Protein AF-A0A382IMG4-F1 (afdb_monomer_lite)

Sequence (90 aa):
MKIIKMKHFLILLTIICNIGLAQIEQPYPPLNLVTIPTAGTLPRGSFTLETLLINNGGVVPRLSVGFTDNFSFGVSFGVQNLIGGNKPSI

pLDDT: mean 85.19, std 7.37, range [59.22, 93.19]

Organism: NCBI:txid408172

Foldseek 3Di:
DVVVVVVVVVVVVVVVVCVVVPDDDDPWPDQDDVNHGDQAADAAPDKDWDWDADPQRKIKIKIKHGNHRNDIDIDIDIWHNPPDDDDIDD

Radius of gyration: 18.66 Å; chains: 1; bounding box: 38×50×39 Å

Secondary structure (DSSP, 8-state):
-HHHHHHHHHHHHHHHHHHHHT-----S--SEETTEE-S--PPTT-EEEEEEEETTTEEEEEEEEEEETTEEEEEE--BBS-SSSSPPB-

Structure (mmCIF, N/CA/C/O backbone):
data_AF-A0A382IMG4-F1
#
_entry.id   AF-A0A382IMG4-F1
#
loop_
_atom_site.group_PDB
_atom_site.id
_atom_site.type_symbol
_atom_site.label_atom_id
_atom_site.label_alt_id
_atom_site.label_comp_id
_atom_site.label_asym_id
_atom_site.label_entity_id
_atom_site.label_seq_id
_atom_site.pdbx_PDB_ins_code
_atom_site.Cartn_x
_atom_site.Cartn_y
_atom_site.Cartn_z
_atom_site.occupancy
_atom_site.B_iso_or_equiv
_atom_site.auth_seq_id
_atom_site.auth_comp_id
_atom_site.auth_asym_id
_atom_site.auth_atom_id
_atom_site.pdbx_PDB_model_num
ATOM 1 N N . MET A 1 1 ? 19.801 35.498 2.868 1.00 59.22 1 MET A N 1
ATOM 2 C CA . MET A 1 1 ? 19.436 34.264 2.124 1.00 59.22 1 MET A CA 1
ATOM 3 C C . MET A 1 1 ? 19.755 32.938 2.847 1.00 59.22 1 MET A C 1
ATOM 5 O O . MET A 1 1 ? 19.072 31.959 2.583 1.00 59.22 1 MET A O 1
ATOM 9 N N . LYS A 1 2 ? 20.740 32.854 3.761 1.00 65.00 2 LYS A N 1
ATOM 10 C CA . LYS A 1 2 ? 21.059 31.604 4.500 1.00 65.00 2 LYS A CA 1
ATOM 11 C C . LYS A 1 2 ? 19.982 31.180 5.518 1.00 65.00 2 LYS A C 1
ATOM 13 O O . LYS A 1 2 ? 19.613 30.015 5.563 1.00 65.00 2 LYS A O 1
ATOM 18 N N . ILE A 1 3 ? 19.425 32.135 6.268 1.00 66.12 3 ILE A N 1
ATOM 19 C CA . ILE A 1 3 ? 18.413 31.878 7.314 1.00 66.12 3 ILE A CA 1
ATOM 20 C C . ILE A 1 3 ? 17.106 31.319 6.727 1.00 66.12 3 ILE A C 1
ATOM 22 O O . ILE A 1 3 ? 16.504 30.419 7.303 1.00 66.12 3 ILE A O 1
ATOM 26 N N . ILE A 1 4 ? 16.691 31.799 5.549 1.00 70.69 4 ILE A N 1
ATOM 27 C CA . ILE A 1 4 ? 15.487 31.307 4.862 1.00 70.69 4 ILE A CA 1
ATOM 28 C C . ILE A 1 4 ? 15.687 29.852 4.419 1.00 70.69 4 ILE A C 1
ATOM 30 O O . ILE A 1 4 ? 14.830 29.022 4.702 1.00 70.69 4 ILE A O 1
ATOM 34 N N . LYS A 1 5 ? 16.838 29.506 3.822 1.00 77.06 5 LYS A N 1
ATOM 35 C CA . LYS A 1 5 ? 17.159 28.113 3.458 1.00 77.06 5 LYS A CA 1
ATOM 36 C C . LYS A 1 5 ? 17.198 27.179 4.679 1.00 77.06 5 LYS A C 1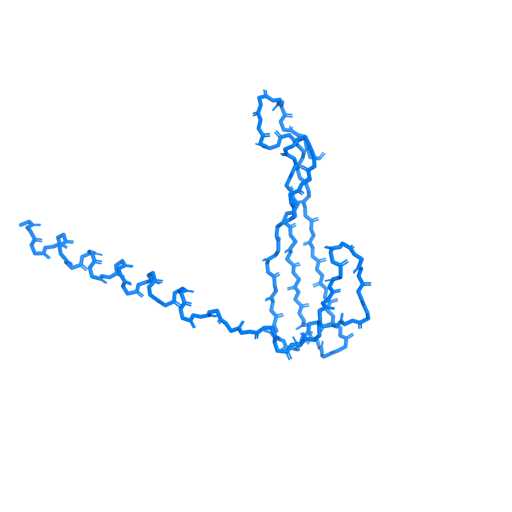
ATOM 38 O O . LYS A 1 5 ? 16.690 26.068 4.600 1.00 77.06 5 LYS A O 1
ATOM 43 N N . MET A 1 6 ? 17.718 27.646 5.817 1.00 83.69 6 MET A N 1
ATOM 44 C CA . MET A 1 6 ? 17.763 26.875 7.068 1.00 83.69 6 MET A CA 1
ATOM 45 C C . MET A 1 6 ? 16.365 26.594 7.647 1.00 83.69 6 MET A C 1
ATOM 47 O O . MET A 1 6 ? 16.113 25.486 8.109 1.00 83.69 6 MET A O 1
ATOM 51 N N . LYS A 1 7 ? 15.429 27.553 7.565 1.00 83.12 7 LYS A N 1
ATOM 52 C CA . LYS A 1 7 ? 14.029 27.336 7.975 1.00 83.12 7 LYS A CA 1
ATOM 53 C C . LYS A 1 7 ? 13.330 26.274 7.118 1.00 83.12 7 LYS A C 1
ATOM 55 O O . LYS A 1 7 ? 12.668 25.404 7.667 1.00 83.12 7 LYS A O 1
ATOM 60 N N . HIS A 1 8 ? 13.515 26.313 5.796 1.00 87.69 8 HIS A N 1
ATOM 61 C CA . HIS A 1 8 ? 12.941 25.308 4.889 1.00 87.69 8 HIS A CA 1
ATOM 62 C C . HIS A 1 8 ? 13.520 23.912 5.151 1.00 87.69 8 HIS A C 1
ATOM 64 O O . HIS A 1 8 ? 12.782 22.933 5.143 1.00 87.69 8 HIS A O 1
ATOM 70 N N . PHE A 1 9 ? 14.822 23.826 5.442 1.00 90.81 9 PHE A N 1
ATOM 71 C CA . PHE A 1 9 ? 15.468 22.572 5.829 1.00 90.81 9 PHE A CA 1
ATOM 72 C C . PHE A 1 9 ? 14.900 22.002 7.136 1.00 90.81 9 PHE A C 1
ATOM 74 O O . PHE A 1 9 ? 14.619 20.810 7.208 1.00 90.81 9 PHE A O 1
ATOM 81 N N . LEU A 1 10 ? 14.676 22.850 8.146 1.00 90.31 10 LEU A N 1
ATOM 82 C CA . LEU A 1 10 ? 14.097 22.417 9.418 1.00 90.31 10 LEU A CA 1
ATOM 83 C C . LEU A 1 10 ? 12.670 21.875 9.234 1.00 90.31 10 LEU A C 1
ATOM 85 O O . LEU A 1 10 ? 12.346 20.821 9.768 1.00 90.31 10 LEU A O 1
ATOM 89 N N . ILE A 1 11 ? 11.848 22.555 8.425 1.00 91.69 11 ILE A N 1
ATOM 90 C CA . ILE A 1 11 ? 10.484 22.111 8.092 1.00 91.69 11 ILE A CA 1
ATOM 91 C C . ILE A 1 11 ? 10.519 20.756 7.376 1.00 91.69 11 ILE A C 1
ATOM 93 O 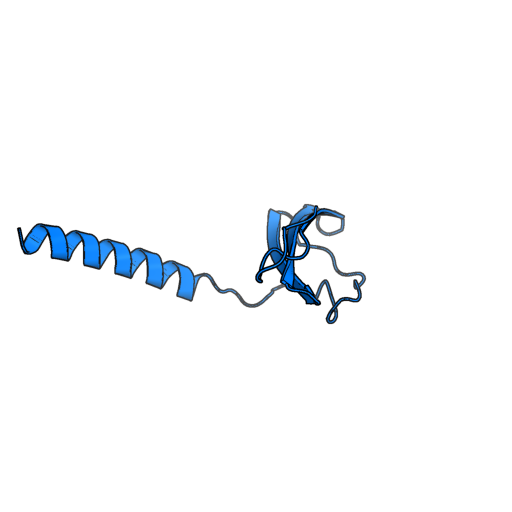O . ILE A 1 11 ? 9.777 19.846 7.741 1.00 91.69 11 ILE A O 1
ATOM 97 N N . LEU A 1 12 ? 11.406 20.603 6.390 1.00 91.50 12 LEU A N 1
ATOM 98 C CA . LEU A 1 12 ? 11.573 19.346 5.663 1.00 91.50 12 LEU A CA 1
ATOM 99 C C . LEU A 1 12 ? 11.973 18.200 6.605 1.00 91.50 12 LEU A C 1
ATOM 101 O O . LEU A 1 12 ? 11.410 17.111 6.520 1.00 91.50 12 LEU A O 1
ATOM 105 N N . LEU A 1 13 ? 12.896 18.457 7.535 1.00 91.31 13 LEU A N 1
ATOM 106 C CA . LEU A 1 13 ? 13.329 17.479 8.531 1.00 91.31 13 LEU A CA 1
ATOM 107 C C . LEU A 1 13 ? 12.173 17.048 9.445 1.00 91.31 13 LEU A C 1
ATOM 109 O O . LEU A 1 13 ? 12.020 15.858 9.718 1.00 91.31 13 LEU A O 1
ATOM 113 N N . THR A 1 14 ? 11.331 17.990 9.882 1.00 89.94 14 THR A N 1
ATOM 114 C CA . THR A 1 14 ? 10.142 17.679 10.686 1.00 89.94 14 THR A CA 1
ATOM 115 C C . THR A 1 14 ? 9.156 16.802 9.914 1.00 89.94 14 THR A C 1
ATOM 117 O O . THR A 1 14 ? 8.649 15.833 10.477 1.00 89.94 14 THR A O 1
ATOM 120 N N . ILE A 1 15 ? 8.915 17.086 8.630 1.00 89.88 15 ILE A N 1
ATOM 121 C CA . ILE A 1 15 ? 8.022 16.276 7.785 1.00 89.88 15 ILE A CA 1
ATOM 122 C C . ILE A 1 15 ? 8.553 14.841 7.659 1.00 89.88 15 ILE A C 1
ATOM 124 O O . ILE A 1 15 ? 7.810 13.892 7.897 1.00 89.88 15 ILE A O 1
ATOM 128 N N . ILE A 1 16 ? 9.845 14.672 7.361 1.00 90.25 16 ILE A N 1
ATOM 129 C CA . ILE A 1 16 ? 10.470 13.347 7.206 1.00 90.25 16 ILE A CA 1
ATOM 130 C C . ILE A 1 16 ? 10.421 12.548 8.518 1.00 90.25 16 ILE A C 1
ATOM 132 O O . ILE A 1 16 ? 10.105 11.359 8.505 1.00 90.25 16 ILE A O 1
ATOM 136 N N . CYS A 1 17 ? 10.680 13.196 9.656 1.00 87.88 17 CYS A N 1
ATOM 137 C CA . CYS A 1 17 ? 10.653 12.546 10.968 1.00 87.88 17 CYS A CA 1
ATOM 138 C C . CYS A 1 17 ? 9.255 12.000 11.323 1.00 87.88 17 CYS A C 1
ATOM 140 O O . CYS A 1 17 ? 9.135 10.875 11.804 1.00 87.88 17 CYS A O 1
ATOM 142 N N . ASN A 1 18 ? 8.188 12.750 11.012 1.00 85.94 18 ASN A N 1
ATOM 143 C CA . ASN A 1 18 ? 6.811 12.297 11.243 1.00 85.94 18 ASN A CA 1
ATOM 144 C C . ASN A 1 18 ? 6.447 11.066 10.398 1.00 85.94 18 ASN A C 1
ATOM 146 O O . ASN A 1 18 ? 5.747 10.186 10.887 1.00 85.94 18 ASN A O 1
ATOM 150 N N . ILE A 1 19 ? 6.951 10.964 9.163 1.00 84.12 19 ILE A N 1
ATOM 151 C CA . ILE A 1 19 ? 6.713 9.794 8.299 1.00 84.12 19 ILE A CA 1
ATOM 152 C C . ILE A 1 19 ? 7.387 8.539 8.876 1.00 84.12 19 ILE A C 1
ATOM 154 O O . ILE A 1 19 ? 6.818 7.452 8.817 1.00 84.12 19 ILE A O 1
ATOM 158 N N . GLY A 1 20 ? 8.584 8.680 9.456 1.00 80.31 20 GLY A N 1
ATOM 159 C CA . GLY A 1 20 ? 9.284 7.570 10.108 1.00 80.31 20 GLY A CA 1
ATOM 160 C C . GLY A 1 20 ? 8.575 7.072 11.370 1.00 80.31 20 GLY A C 1
ATOM 161 O O . GLY A 1 20 ? 8.451 5.868 11.566 1.00 80.31 20 GLY A O 1
ATOM 162 N N . LEU A 1 21 ? 8.074 7.991 12.201 1.00 78.56 21 LEU A N 1
ATOM 163 C CA . LEU A 1 21 ? 7.416 7.662 13.473 1.00 78.56 21 LEU A CA 1
ATOM 164 C C . LEU A 1 21 ? 5.956 7.204 13.319 1.00 78.56 21 LEU A C 1
ATOM 166 O O . LEU A 1 21 ? 5.419 6.585 14.231 1.00 78.56 21 LEU A O 1
ATOM 170 N N . ALA A 1 22 ? 5.308 7.482 12.184 1.00 71.44 22 ALA A N 1
ATOM 171 C CA . ALA A 1 22 ? 3.930 7.064 11.907 1.00 71.44 22 ALA A CA 1
ATOM 172 C C . ALA A 1 22 ? 3.789 5.575 11.523 1.00 71.44 22 ALA A C 1
ATOM 174 O O . ALA A 1 22 ? 2.674 5.106 11.292 1.00 71.44 22 ALA A O 1
ATOM 175 N N . GLN A 1 23 ? 4.894 4.826 11.443 1.00 68.25 23 GLN A N 1
ATOM 176 C CA . GLN A 1 23 ? 4.875 3.392 11.160 1.00 68.25 23 GLN A CA 1
ATOM 177 C C . GLN A 1 23 ? 4.439 2.621 12.413 1.00 68.25 23 GLN A C 1
ATOM 179 O O . GLN A 1 23 ? 5.262 2.223 13.233 1.00 68.25 23 GLN A O 1
ATOM 184 N N . ILE A 1 24 ? 3.131 2.441 12.581 1.00 67.00 24 ILE A N 1
ATOM 185 C CA . ILE A 1 24 ? 2.580 1.533 13.590 1.00 67.00 24 ILE A CA 1
ATOM 186 C C . ILE A 1 24 ? 2.678 0.085 13.089 1.00 67.00 24 ILE A C 1
ATOM 188 O O . ILE A 1 24 ? 2.440 -0.181 11.909 1.00 67.00 24 ILE A O 1
ATOM 192 N N . GLU A 1 25 ? 3.018 -0.856 13.974 1.00 65.94 25 GLU A N 1
ATOM 193 C CA . GLU A 1 25 ? 2.883 -2.286 13.676 1.00 65.94 25 GLU A CA 1
ATOM 194 C C . GLU A 1 25 ? 1.432 -2.601 13.318 1.00 65.94 25 GLU A C 1
ATOM 196 O O . GLU A 1 25 ? 0.513 -2.009 13.882 1.00 65.94 25 GLU A O 1
ATOM 201 N N . GLN A 1 26 ? 1.234 -3.524 12.375 1.00 67.31 26 GLN A N 1
ATOM 202 C CA . GLN A 1 26 ? -0.079 -3.869 11.841 1.00 67.31 26 GLN A CA 1
ATOM 203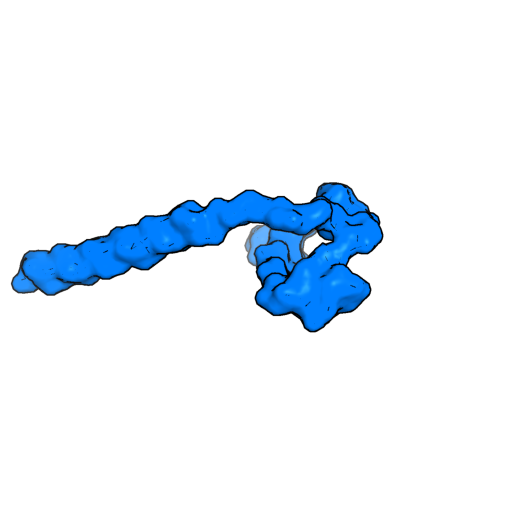 C C . GLN A 1 26 ? -0.956 -4.462 12.967 1.00 67.31 26 GLN A C 1
ATOM 205 O O . GLN A 1 26 ? -0.720 -5.597 13.379 1.00 67.31 26 GLN A O 1
ATOM 210 N N . PRO A 1 27 ? -1.967 -3.735 13.489 1.00 74.12 27 PRO A N 1
ATOM 211 C CA . PRO A 1 27 ? -2.698 -4.151 14.691 1.00 74.12 27 PRO A CA 1
ATOM 212 C C . PRO A 1 27 ? -3.782 -5.212 14.419 1.00 74.12 27 PRO A C 1
ATOM 214 O O . PRO A 1 27 ? -4.527 -5.592 15.319 1.00 74.12 27 PRO A O 1
ATOM 217 N N . TYR A 1 28 ? -3.888 -5.681 13.174 1.00 75.56 28 TYR A N 1
ATOM 218 C CA . TYR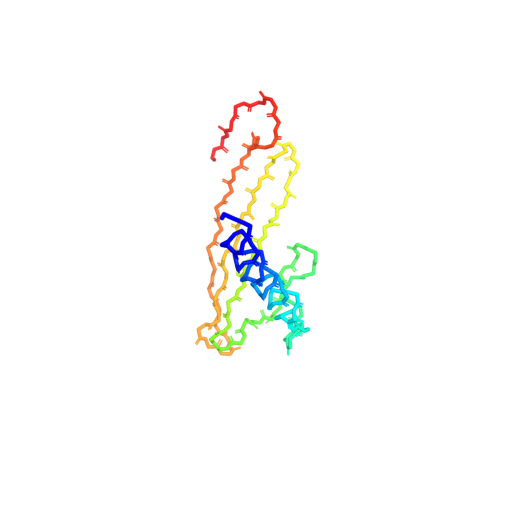 A 1 28 ? -4.877 -6.640 12.686 1.00 75.56 28 TYR A CA 1
ATOM 219 C C . TYR A 1 28 ? -4.180 -7.821 11.992 1.00 75.56 28 TYR A C 1
ATOM 221 O O . TYR A 1 28 ? -3.055 -7.670 11.499 1.00 75.56 28 TYR A O 1
ATOM 229 N N . PRO A 1 29 ? -4.822 -9.006 11.944 1.00 80.25 29 PRO A N 1
ATOM 230 C CA . PRO A 1 29 ? -4.230 -10.188 11.327 1.00 80.25 29 PRO A CA 1
ATOM 231 C C . PRO A 1 29 ? -3.849 -9.933 9.859 1.00 80.25 29 PRO A C 1
ATOM 233 O O . PRO A 1 29 ? -4.485 -9.121 9.184 1.00 80.25 29 PRO A O 1
ATOM 236 N N . PRO A 1 30 ? -2.824 -10.625 9.335 1.00 81.56 30 PRO A N 1
ATOM 237 C CA . PRO A 1 30 ? -2.369 -10.431 7.964 1.00 81.56 30 PRO A CA 1
ATOM 238 C C . PRO A 1 30 ? -3.504 -10.698 6.971 1.00 81.56 30 PRO A C 1
ATOM 240 O O . PRO A 1 30 ? -4.050 -11.798 6.918 1.00 81.56 30 PRO A O 1
ATOM 243 N N . LEU A 1 31 ? -3.846 -9.680 6.178 1.00 84.31 31 LEU A N 1
ATOM 244 C CA . LEU A 1 31 ? -4.922 -9.733 5.178 1.00 84.31 31 LEU A CA 1
ATOM 245 C C . LEU A 1 31 ? -4.543 -10.603 3.976 1.00 84.31 31 LEU A C 1
ATOM 247 O O . LEU A 1 31 ? -5.391 -11.254 3.377 1.00 84.31 31 LEU A O 1
ATOM 251 N N . ASN A 1 32 ? -3.254 -10.617 3.634 1.00 84.94 32 ASN A N 1
ATOM 252 C CA . ASN A 1 32 ? -2.694 -11.414 2.555 1.00 84.94 32 ASN A CA 1
ATOM 253 C C . ASN A 1 32 ? -1.468 -12.179 3.068 1.00 84.94 32 ASN A C 1
ATOM 255 O O . ASN A 1 32 ? -0.580 -11.603 3.698 1.00 84.94 32 ASN A O 1
ATOM 259 N N . LEU A 1 33 ? -1.398 -13.472 2.762 1.00 83.00 33 LEU A N 1
ATOM 260 C CA . LEU A 1 33 ? -0.205 -14.303 2.909 1.00 83.00 33 LEU A CA 1
ATOM 261 C C . LEU A 1 33 ? 0.509 -14.340 1.558 1.00 83.00 33 LEU A C 1
ATOM 263 O O . LEU A 1 33 ? 0.143 -15.114 0.673 1.00 83.00 33 LEU A O 1
ATOM 267 N N . VAL A 1 34 ? 1.516 -13.476 1.400 1.00 83.62 34 VAL A N 1
ATOM 268 C CA . VAL A 1 34 ? 2.225 -13.212 0.133 1.00 83.62 34 VAL A CA 1
ATOM 269 C C . VAL A 1 34 ? 1.293 -12.605 -0.923 1.00 83.62 34 VAL A C 1
ATOM 271 O O . VAL A 1 34 ? 1.315 -11.403 -1.161 1.00 83.62 34 VAL A O 1
ATOM 274 N N . THR A 1 35 ? 0.445 -13.429 -1.526 1.00 80.31 35 THR A N 1
ATOM 275 C CA . THR A 1 35 ? -0.556 -13.059 -2.540 1.00 80.31 35 THR A CA 1
ATOM 276 C C . THR A 1 35 ? -1.889 -13.774 -2.330 1.00 80.31 35 THR A C 1
ATOM 278 O O . THR A 1 35 ? -2.847 -13.498 -3.050 1.00 80.31 35 THR A O 1
ATOM 281 N N . ILE A 1 36 ? -1.967 -14.676 -1.348 1.00 87.06 36 ILE A N 1
ATOM 282 C CA . ILE A 1 36 ? -3.169 -15.444 -1.031 1.00 87.06 36 ILE A CA 1
ATOM 283 C C . ILE A 1 36 ? -3.994 -14.643 -0.015 1.00 87.06 36 ILE A C 1
ATOM 285 O O . ILE A 1 36 ? -3.468 -14.334 1.058 1.00 87.06 36 ILE A O 1
ATOM 289 N N . PRO A 1 37 ? -5.261 -14.311 -0.313 1.00 84.88 37 PRO A N 1
ATOM 290 C CA . PRO A 1 37 ? -6.106 -13.594 0.632 1.00 84.88 37 PRO A CA 1
ATOM 291 C C . PRO A 1 37 ? -6.439 -14.484 1.833 1.00 84.88 37 PRO A C 1
ATOM 293 O O . PRO A 1 37 ? -6.681 -15.685 1.687 1.00 84.88 37 PRO A O 1
ATOM 296 N N . THR A 1 38 ? -6.464 -13.897 3.025 1.00 85.75 38 THR A N 1
ATOM 297 C CA . THR A 1 38 ? -6.933 -14.558 4.248 1.00 85.75 38 THR A CA 1
ATOM 298 C C . THR A 1 38 ? -8.385 -14.174 4.537 1.00 85.75 38 THR A C 1
ATOM 300 O O . THR A 1 38 ? -8.977 -13.350 3.845 1.00 85.75 38 THR A O 1
ATOM 303 N N . ALA A 1 39 ? -8.976 -14.756 5.582 1.00 84.88 39 ALA A N 1
ATOM 304 C CA . ALA A 1 39 ? -10.289 -14.337 6.079 1.00 84.88 39 ALA A CA 1
ATOM 305 C C . ALA A 1 39 ? -10.250 -13.007 6.868 1.00 84.88 39 ALA A C 1
ATOM 307 O O . ALA A 1 39 ? -11.271 -12.592 7.411 1.00 84.88 39 ALA A O 1
ATOM 308 N N . GLY A 1 40 ? -9.080 -12.366 6.984 1.00 83.56 40 GLY A N 1
ATOM 309 C CA . GLY A 1 40 ? -8.917 -11.109 7.705 1.00 83.56 40 GLY A CA 1
ATOM 310 C C . GLY A 1 40 ? -9.549 -9.924 6.973 1.00 83.56 40 GLY A C 1
ATOM 311 O O . GLY A 1 40 ? -9.537 -9.844 5.746 1.00 83.56 40 GLY A O 1
ATOM 312 N N . THR A 1 41 ? -10.065 -8.973 7.745 1.00 87.25 41 THR A N 1
ATOM 313 C CA . THR A 1 41 ? -10.684 -7.729 7.272 1.00 87.25 41 THR A CA 1
ATOM 314 C C . THR A 1 41 ? -9.948 -6.521 7.842 1.00 87.25 41 THR A C 1
ATOM 316 O O . THR A 1 41 ? -9.332 -6.584 8.907 1.00 87.25 41 THR A O 1
ATOM 319 N N . LEU A 1 42 ? -10.002 -5.397 7.123 1.00 88.12 42 LEU A N 1
ATOM 320 C CA . LEU A 1 42 ? -9.480 -4.132 7.641 1.00 88.12 42 LEU A CA 1
ATOM 321 C C . LEU A 1 42 ? -10.380 -3.609 8.770 1.00 88.12 42 LEU A C 1
ATOM 323 O O . LEU A 1 42 ? -11.595 -3.545 8.566 1.00 88.12 42 LEU A O 1
ATOM 327 N N . PRO A 1 43 ? -9.813 -3.169 9.911 1.00 87.12 43 PRO A N 1
ATOM 328 C CA . PRO A 1 43 ? -10.587 -2.538 10.973 1.00 87.12 43 PRO A CA 1
ATOM 329 C C . PRO A 1 43 ? -11.335 -1.306 10.468 1.00 87.12 43 PRO A C 1
ATOM 331 O O . PRO A 1 43 ? -10.865 -0.603 9.561 1.00 87.12 43 PRO A O 1
ATOM 334 N N . ARG A 1 44 ? -12.477 -0.996 11.091 1.00 87.44 44 ARG A N 1
ATOM 335 C CA . ARG A 1 44 ? -13.258 0.198 10.755 1.00 87.44 44 ARG A CA 1
ATOM 336 C C . ARG A 1 44 ? -12.382 1.458 10.773 1.00 87.44 44 ARG A C 1
ATOM 338 O O . ARG A 1 44 ? -11.702 1.746 11.754 1.00 87.44 44 ARG A O 1
ATOM 345 N N . GLY A 1 45 ? -12.451 2.240 9.698 1.00 85.75 45 GLY A N 1
ATOM 346 C CA . GLY A 1 45 ? -11.732 3.511 9.575 1.00 85.75 45 GLY A CA 1
ATOM 347 C C . GLY A 1 45 ? -10.254 3.371 9.205 1.00 85.75 45 GLY A C 1
ATOM 348 O O . GLY A 1 45 ? -9.566 4.383 9.093 1.00 85.75 45 GLY A O 1
ATOM 349 N N . SER A 1 46 ? -9.768 2.147 8.979 1.00 87.50 46 SER A N 1
ATOM 350 C CA . SER A 1 46 ? -8.418 1.904 8.469 1.00 87.50 46 SER A CA 1
ATOM 351 C C . SER A 1 46 ? -8.413 1.871 6.946 1.00 87.50 46 SER A C 1
ATOM 353 O O . SER A 1 46 ? -9.349 1.377 6.313 1.00 87.50 46 SER A O 1
ATOM 355 N N . PHE A 1 47 ? -7.330 2.358 6.352 1.00 88.62 47 PHE A N 1
ATOM 356 C CA . PHE A 1 47 ? -7.063 2.217 4.928 1.00 88.62 47 PHE A CA 1
ATOM 357 C C . PHE A 1 47 ? -5.648 1.686 4.728 1.00 88.62 47 PHE A C 1
ATOM 359 O O . PHE A 1 47 ? -4.748 1.976 5.517 1.00 88.62 47 PHE A O 1
ATOM 366 N N . THR A 1 48 ? -5.451 0.914 3.670 1.00 88.25 48 THR A N 1
ATOM 367 C CA . THR A 1 48 ? -4.134 0.451 3.245 1.00 88.25 48 THR A CA 1
ATOM 368 C C . THR A 1 48 ? -3.909 0.820 1.796 1.00 88.25 48 THR A C 1
ATOM 370 O O . THR A 1 48 ? -4.793 0.688 0.947 1.00 88.25 48 THR A O 1
ATOM 373 N N . LEU A 1 49 ? -2.703 1.306 1.525 1.00 89.25 49 LEU A N 1
ATOM 374 C CA . LEU A 1 49 ? -2.211 1.536 0.182 1.00 89.25 49 LEU A CA 1
ATOM 375 C C . LEU A 1 49 ? -1.060 0.563 -0.047 1.00 89.25 49 LEU A C 1
ATOM 377 O O . LEU A 1 49 ? 0.014 0.709 0.532 1.00 89.25 49 LEU A O 1
ATOM 381 N N . GLU A 1 50 ? -1.306 -0.436 -0.878 1.00 89.06 50 GLU A N 1
ATOM 382 C CA . GLU A 1 50 ? -0.344 -1.472 -1.227 1.00 89.06 50 GLU A CA 1
ATOM 383 C C . GLU A 1 50 ? 0.028 -1.312 -2.701 1.00 89.06 50 GLU A C 1
ATOM 385 O O . GLU A 1 50 ? -0.776 -0.868 -3.517 1.00 89.06 50 GLU A O 1
ATOM 390 N N . THR A 1 51 ? 1.256 -1.643 -3.080 1.00 91.00 51 THR A N 1
ATOM 391 C CA . THR A 1 51 ? 1.662 -1.665 -4.489 1.00 91.00 51 THR A CA 1
ATOM 392 C C . THR A 1 51 ? 2.382 -2.964 -4.762 1.00 91.00 51 THR A C 1
ATOM 394 O O . THR A 1 51 ? 3.442 -3.224 -4.198 1.00 91.00 51 THR A O 1
ATOM 397 N N . LEU A 1 52 ? 1.789 -3.785 -5.621 1.00 91.50 52 LEU A N 1
ATOM 398 C CA . LEU A 1 52 ? 2.338 -5.076 -5.988 1.00 91.50 52 LEU A CA 1
ATOM 399 C C . LEU A 1 52 ? 3.136 -4.941 -7.286 1.00 91.50 52 LEU A C 1
ATOM 401 O O . LEU A 1 52 ? 2.616 -4.493 -8.308 1.00 91.50 52 LEU A O 1
ATOM 405 N N . LEU A 1 53 ? 4.412 -5.314 -7.231 1.00 92.06 53 LEU A N 1
ATOM 406 C CA . LEU A 1 53 ? 5.295 -5.355 -8.394 1.00 92.06 53 LEU A CA 1
ATOM 407 C C . LEU A 1 53 ? 5.182 -6.731 -9.053 1.00 92.06 53 LEU A C 1
ATOM 409 O O . LEU A 1 53 ? 5.394 -7.751 -8.398 1.00 92.06 53 LEU A O 1
ATOM 413 N N . ILE A 1 54 ? 4.837 -6.755 -10.339 1.00 89.94 54 ILE A N 1
ATOM 414 C CA . ILE A 1 54 ? 4.721 -7.979 -11.141 1.00 89.94 54 ILE A CA 1
ATOM 415 C C . ILE A 1 54 ? 5.833 -8.050 -12.188 1.00 89.94 54 ILE A C 1
ATOM 417 O O . ILE A 1 54 ? 6.445 -7.045 -12.562 1.00 89.94 54 ILE A O 1
ATOM 421 N N . ASN A 1 55 ? 6.076 -9.261 -12.691 1.00 87.94 55 ASN A N 1
ATOM 422 C CA . ASN A 1 55 ? 7.046 -9.501 -13.756 1.00 87.94 55 ASN A CA 1
ATOM 423 C C . ASN A 1 55 ? 6.783 -8.617 -14.987 1.00 87.94 55 ASN A C 1
ATOM 425 O O . ASN A 1 55 ? 5.670 -8.141 -15.214 1.00 87.94 55 ASN A O 1
ATOM 429 N N . ASN A 1 56 ? 7.829 -8.420 -15.796 1.00 86.44 56 ASN A N 1
ATOM 430 C CA . ASN A 1 56 ? 7.824 -7.525 -16.961 1.00 86.44 56 ASN A CA 1
ATOM 431 C C . ASN A 1 56 ? 7.544 -6.056 -16.599 1.00 86.44 56 ASN A C 1
ATOM 433 O O . ASN A 1 56 ? 6.937 -5.315 -17.368 1.00 86.44 56 ASN A O 1
ATOM 437 N N . GLY A 1 57 ? 7.977 -5.636 -15.406 1.00 87.62 57 GLY A N 1
ATOM 438 C CA . GLY A 1 57 ? 7.895 -4.243 -14.978 1.00 87.62 57 GLY A CA 1
ATOM 439 C C . GLY A 1 57 ? 6.472 -3.737 -14.777 1.00 87.62 57 GLY A C 1
ATOM 440 O O . GLY A 1 57 ? 6.221 -2.542 -14.942 1.00 87.62 57 GLY A O 1
ATOM 441 N N . GLY A 1 58 ? 5.528 -4.630 -14.485 1.00 91.38 58 GLY A N 1
ATOM 442 C CA . GLY A 1 58 ? 4.174 -4.218 -14.163 1.00 91.38 58 GLY A CA 1
ATOM 443 C C . GLY A 1 58 ? 4.039 -3.798 -12.702 1.00 91.38 58 GLY A C 1
ATOM 444 O O . GLY A 1 58 ? 4.756 -4.271 -11.818 1.00 91.38 58 GLY A O 1
ATOM 445 N N . VAL A 1 59 ? 3.097 -2.902 -12.454 1.00 93.19 59 VAL A N 1
ATOM 446 C CA . VAL A 1 59 ? 2.826 -2.318 -11.145 1.00 93.19 59 VAL A CA 1
ATOM 447 C C . VAL A 1 59 ? 1.320 -2.317 -10.925 1.00 93.19 59 VAL A C 1
ATOM 449 O O . VAL A 1 59 ? 0.560 -1.873 -11.785 1.00 93.19 59 VAL A O 1
ATOM 452 N N . VAL A 1 60 ? 0.891 -2.820 -9.770 1.00 92.81 60 VAL A N 1
ATOM 453 C CA . VAL A 1 60 ? -0.517 -2.904 -9.377 1.00 92.81 60 VAL A CA 1
ATOM 454 C C . VAL A 1 60 ? -0.700 -2.219 -8.021 1.00 92.81 60 VAL A C 1
ATOM 456 O O . VAL A 1 60 ? -0.595 -2.875 -6.980 1.00 92.81 60 VAL A O 1
ATOM 459 N N . PRO A 1 61 ? -0.944 -0.898 -7.986 1.00 92.44 61 PRO A N 1
ATOM 460 C CA . PRO A 1 61 ? -1.457 -0.239 -6.796 1.00 92.44 61 PRO A CA 1
ATOM 461 C C . PRO A 1 61 ? -2.831 -0.801 -6.412 1.00 92.44 61 PRO A C 1
ATOM 463 O O . PRO A 1 61 ? -3.723 -0.964 -7.251 1.00 92.44 61 PRO A O 1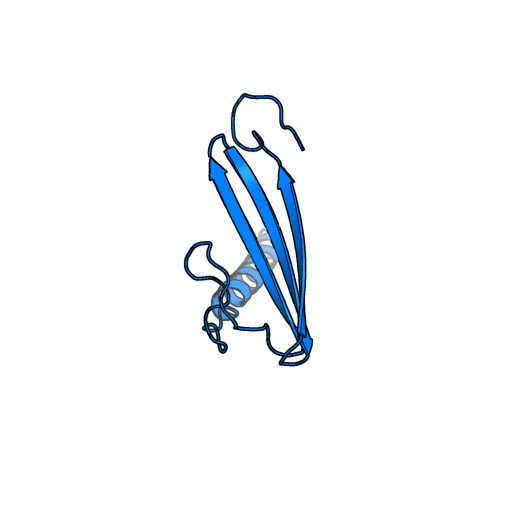
ATOM 466 N N . ARG A 1 62 ? -3.007 -1.063 -5.121 1.00 92.00 62 ARG A N 1
ATOM 467 C CA . ARG A 1 62 ? -4.251 -1.466 -4.475 1.00 92.00 62 ARG A CA 1
ATOM 468 C C . ARG A 1 62 ? -4.523 -0.511 -3.318 1.00 92.00 62 ARG A C 1
ATOM 470 O O . ARG A 1 62 ? -3.695 -0.350 -2.427 1.00 92.00 62 ARG A O 1
ATOM 477 N N . LEU A 1 63 ? -5.701 0.092 -3.326 1.00 92.38 63 LEU A N 1
ATOM 478 C CA . LEU A 1 63 ? -6.233 0.860 -2.210 1.00 92.38 63 LEU A CA 1
ATOM 479 C C . LEU A 1 63 ? -7.350 0.043 -1.569 1.00 92.38 63 LEU A C 1
ATOM 481 O O . LEU A 1 63 ? -8.324 -0.278 -2.249 1.00 92.38 63 LEU A O 1
ATOM 485 N N . SER A 1 64 ? -7.230 -0.263 -0.282 1.00 91.00 64 SER A N 1
ATOM 486 C CA . SER A 1 64 ? -8.255 -0.983 0.478 1.00 91.00 64 SER A CA 1
ATOM 487 C C . SER A 1 64 ? -8.699 -0.160 1.680 1.00 91.00 64 SER A C 1
ATOM 489 O O . SER A 1 64 ? -7.893 0.521 2.308 1.00 91.00 64 SER A O 1
ATOM 491 N N . VAL A 1 65 ? -9.986 -0.208 2.007 1.00 91.12 65 VAL A N 1
ATOM 492 C CA . VAL A 1 65 ? -10.589 0.556 3.102 1.00 91.12 65 VAL A CA 1
ATOM 493 C C . VAL A 1 65 ? -11.523 -0.350 3.900 1.00 91.12 65 VAL A C 1
ATOM 495 O O . VAL A 1 65 ? -12.390 -1.027 3.340 1.00 91.12 65 VAL A O 1
ATOM 498 N N . GLY A 1 66 ? -11.353 -0.351 5.221 1.00 90.56 66 GLY A N 1
ATOM 499 C CA . GLY A 1 66 ? -12.241 -1.012 6.175 1.00 90.56 66 GLY A CA 1
ATOM 500 C C . GLY A 1 66 ? -13.425 -0.117 6.527 1.00 90.56 66 GLY A C 1
ATOM 501 O O . GLY A 1 66 ? -13.291 0.837 7.294 1.00 90.56 66 GLY A O 1
ATOM 502 N N . PHE A 1 67 ? -14.602 -0.414 5.975 1.00 86.38 67 PHE A N 1
ATOM 503 C CA . PHE A 1 67 ? -15.835 0.306 6.316 1.00 86.38 67 PHE A CA 1
ATOM 504 C C . PHE A 1 67 ? -16.410 -0.156 7.658 1.00 86.38 67 PHE A C 1
ATOM 506 O O . PHE A 1 67 ? -16.900 0.657 8.444 1.00 86.38 67 PHE A O 1
ATOM 513 N N . THR A 1 68 ? -16.362 -1.461 7.925 1.00 87.94 68 THR A N 1
ATOM 514 C CA . THR A 1 68 ? -16.761 -2.065 9.202 1.00 87.94 68 THR A CA 1
ATOM 515 C C . THR A 1 68 ? -15.760 -3.146 9.581 1.00 87.94 68 THR A C 1
ATOM 517 O O . THR A 1 68 ? -15.021 -3.613 8.720 1.00 87.94 68 THR A O 1
ATOM 520 N N . ASP A 1 69 ? -15.792 -3.608 10.829 1.00 83.44 69 ASP A N 1
ATOM 521 C CA . ASP A 1 69 ? -14.845 -4.619 11.318 1.00 83.44 69 ASP A CA 1
ATOM 522 C C . ASP A 1 69 ? -14.930 -5.955 10.559 1.00 83.44 69 ASP A C 1
ATOM 524 O O . ASP A 1 69 ? -13.997 -6.743 10.608 1.00 83.44 69 ASP A O 1
ATOM 528 N N . ASN A 1 70 ? -16.006 -6.189 9.796 1.00 86.62 70 ASN A N 1
ATOM 529 C CA . ASN A 1 70 ? -16.204 -7.390 8.976 1.00 86.62 70 ASN A CA 1
ATOM 530 C C . ASN A 1 70 ? -16.353 -7.092 7.474 1.00 86.62 70 ASN A C 1
ATOM 532 O O . ASN A 1 70 ? -16.560 -8.010 6.683 1.00 86.62 70 ASN A O 1
ATOM 536 N N . PHE A 1 71 ? -16.297 -5.823 7.062 1.00 86.94 71 PHE A N 1
ATOM 537 C CA . PHE A 1 71 ? -16.486 -5.436 5.666 1.00 86.94 71 PHE A CA 1
ATOM 538 C C . PHE A 1 71 ? -15.448 -4.404 5.253 1.00 86.94 71 PHE A C 1
ATOM 540 O O . PHE A 1 71 ? -15.480 -3.243 5.673 1.00 86.94 71 PHE A O 1
ATOM 547 N N . SER A 1 72 ? -14.565 -4.844 4.368 1.00 89.75 72 SER A N 1
ATOM 548 C CA . SER A 1 72 ? -13.581 -4.022 3.685 1.00 89.75 72 SER A CA 1
ATOM 549 C C . SER A 1 72 ? -13.787 -4.123 2.183 1.00 89.75 72 SER A C 1
ATOM 551 O O . SER A 1 72 ? -14.064 -5.203 1.663 1.00 89.75 72 SER A O 1
ATOM 553 N N . PHE A 1 73 ? -13.613 -3.011 1.482 1.00 90.06 73 PHE A N 1
ATOM 554 C CA . PHE A 1 73 ? -13.597 -2.985 0.023 1.00 90.06 73 PHE A CA 1
ATOM 555 C C . PHE A 1 73 ? -12.257 -2.440 -0.453 1.00 90.06 73 PHE A C 1
ATOM 557 O O . PHE A 1 73 ? -11.591 -1.693 0.262 1.00 90.06 73 PHE A O 1
ATOM 564 N N . GLY A 1 74 ? -11.863 -2.795 -1.668 1.00 90.62 74 GLY A N 1
ATOM 565 C CA . GLY A 1 74 ? -10.653 -2.260 -2.262 1.00 90.62 74 GLY A CA 1
ATOM 566 C C . GLY A 1 74 ? -10.750 -2.176 -3.771 1.00 90.62 74 GLY A C 1
ATOM 567 O O . GLY A 1 74 ? -11.512 -2.905 -4.406 1.00 90.62 74 GLY A O 1
ATOM 568 N N . VAL A 1 75 ? -9.970 -1.264 -4.331 1.00 92.81 75 VAL A N 1
ATOM 569 C CA . VAL A 1 75 ? -9.808 -1.066 -5.768 1.00 92.81 75 VAL A CA 1
ATOM 570 C C . VAL A 1 75 ? -8.343 -1.258 -6.123 1.00 92.81 75 VAL A C 1
ATOM 572 O O . VAL A 1 75 ? -7.451 -0.832 -5.390 1.00 92.81 75 VAL A O 1
ATOM 575 N N . SER A 1 76 ? -8.080 -1.914 -7.247 1.00 92.38 76 SER A N 1
ATOM 576 C CA . SER A 1 76 ? -6.726 -2.098 -7.763 1.00 92.38 76 SER A CA 1
ATOM 577 C C . SER A 1 76 ? -6.700 -1.833 -9.254 1.00 92.38 76 SER A C 1
ATOM 579 O O . SER A 1 76 ? -7.564 -2.330 -9.977 1.00 92.38 76 SER A O 1
ATOM 581 N N . PHE A 1 77 ? -5.703 -1.082 -9.706 1.00 91.88 77 PHE A N 1
ATOM 582 C CA . PHE A 1 77 ? -5.506 -0.772 -11.117 1.00 91.88 77 PHE A CA 1
ATOM 583 C C . PHE A 1 77 ? -4.103 -1.207 -11.516 1.00 91.88 77 PHE A C 1
ATOM 585 O O . PHE A 1 77 ? -3.131 -0.727 -10.943 1.00 91.88 77 PHE A O 1
ATOM 592 N N . GLY A 1 78 ? -3.999 -2.155 -12.443 1.00 91.19 78 GLY A N 1
ATOM 593 C CA . GLY A 1 78 ? -2.719 -2.683 -12.901 1.00 91.19 78 GLY A CA 1
ATOM 594 C C . GLY A 1 78 ? -2.255 -1.996 -14.174 1.00 91.19 78 GLY A C 1
ATOM 595 O O . GLY A 1 78 ? -3.061 -1.722 -15.052 1.00 91.19 78 GLY A O 1
ATOM 596 N N . VAL A 1 79 ? -0.951 -1.751 -14.276 1.00 91.38 79 VAL A N 1
ATOM 597 C CA . VAL A 1 79 ? -0.295 -1.347 -15.524 1.00 91.38 79 VAL A CA 1
ATOM 598 C C . VAL A 1 79 ? 0.895 -2.268 -15.749 1.00 91.38 79 VAL A C 1
ATOM 600 O O . VAL A 1 79 ? 1.699 -2.481 -14.845 1.00 91.38 79 VAL A O 1
ATOM 603 N N . GLN A 1 80 ? 1.024 -2.822 -16.946 1.00 91.25 80 GLN A N 1
ATOM 604 C CA . GLN A 1 80 ? 2.160 -3.638 -17.376 1.00 91.25 80 GLN A CA 1
ATOM 605 C C . GLN A 1 80 ? 3.200 -2.800 -18.116 1.00 91.25 80 GLN A C 1
ATOM 607 O O . GLN A 1 80 ? 2.871 -1.787 -18.733 1.00 91.25 80 GLN A O 1
ATOM 612 N N . ASN A 1 81 ? 4.461 -3.246 -18.077 1.00 88.44 81 ASN A N 1
ATOM 613 C CA . ASN A 1 81 ? 5.587 -2.569 -18.724 1.00 88.44 81 ASN A CA 1
ATOM 614 C C . ASN A 1 81 ? 5.741 -1.092 -18.305 1.00 88.44 81 ASN A C 1
ATOM 616 O O . ASN A 1 81 ? 6.207 -0.270 -19.090 1.00 88.44 81 ASN A O 1
ATOM 620 N N . LEU A 1 82 ? 5.344 -0.743 -17.074 1.00 87.19 82 LEU A N 1
ATOM 621 C CA . LEU A 1 82 ? 5.525 0.605 -16.527 1.00 87.19 82 LEU A CA 1
ATOM 622 C C . LEU A 1 82 ? 7.001 0.869 -16.206 1.00 87.19 82 LEU A C 1
ATOM 624 O O . LEU A 1 82 ? 7.492 1.982 -16.377 1.00 87.19 82 LEU A O 1
ATOM 628 N N . ILE A 1 83 ? 7.713 -0.167 -15.764 1.00 85.62 83 ILE A N 1
ATOM 629 C CA . ILE A 1 83 ? 9.141 -0.127 -15.452 1.00 85.62 83 ILE A CA 1
ATOM 630 C C . ILE A 1 83 ? 9.897 -0.892 -16.545 1.00 85.62 83 ILE A C 1
ATOM 632 O O . ILE A 1 83 ? 9.911 -2.120 -16.559 1.00 85.62 83 ILE A O 1
ATOM 636 N N . GLY A 1 84 ? 10.538 -0.183 -17.475 1.00 85.44 84 GLY A N 1
ATOM 637 C CA . GLY A 1 84 ? 11.328 -0.792 -18.548 1.00 85.44 84 GLY A CA 1
ATOM 638 C C . GLY A 1 84 ? 11.354 0.051 -19.822 1.00 85.44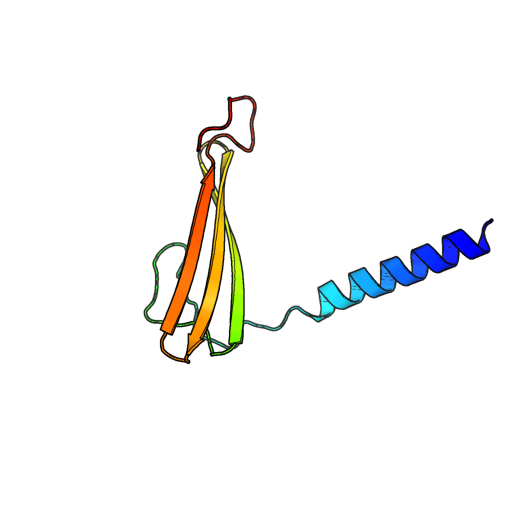 84 GLY A C 1
ATOM 639 O O . GLY A 1 84 ? 10.943 1.206 -19.819 1.00 85.44 84 GLY A O 1
ATOM 640 N N . GLY A 1 85 ? 11.856 -0.528 -20.916 1.00 84.50 85 GLY A N 1
ATOM 641 C CA . GLY A 1 85 ? 11.914 0.133 -22.231 1.00 84.50 85 GLY A CA 1
ATOM 642 C C . GLY A 1 85 ? 10.716 -0.146 -23.147 1.00 84.50 85 GLY A C 1
ATOM 643 O O . GLY A 1 85 ? 10.633 0.417 -24.236 1.00 84.50 85 GLY A O 1
ATOM 644 N N . ASN A 1 86 ? 9.807 -1.032 -22.738 1.00 84.88 86 ASN A N 1
ATOM 645 C CA . ASN A 1 86 ? 8.626 -1.395 -23.517 1.00 84.88 86 ASN A CA 1
ATOM 646 C C . ASN A 1 86 ? 7.503 -0.367 -23.324 1.00 84.88 86 ASN A C 1
ATOM 648 O O . ASN A 1 86 ? 7.479 0.370 -22.342 1.00 84.88 86 ASN A O 1
ATOM 652 N N . LYS A 1 87 ? 6.552 -0.318 -24.265 1.00 87.44 87 LYS A N 1
ATOM 653 C CA . LYS A 1 87 ? 5.391 0.573 -24.144 1.00 87.44 87 LYS A CA 1
ATOM 654 C C . LYS A 1 87 ? 4.491 0.107 -22.990 1.00 87.44 87 LYS A C 1
ATOM 656 O O . LYS A 1 87 ? 4.177 -1.085 -22.948 1.00 87.44 87 LYS A O 1
ATOM 661 N N . PRO A 1 88 ? 4.049 1.016 -22.105 1.00 85.06 88 PRO A N 1
ATOM 662 C CA . PRO A 1 88 ? 3.137 0.664 -21.029 1.00 85.06 88 PRO A CA 1
ATOM 663 C C . PRO A 1 88 ? 1.783 0.233 -21.599 1.00 85.06 88 PRO A C 1
ATOM 665 O O . PRO A 1 88 ? 1.270 0.845 -22.540 1.00 85.06 88 PRO A O 1
ATOM 668 N N . SER A 1 89 ? 1.210 -0.816 -21.018 1.00 83.69 89 SER A N 1
ATOM 669 C CA . SER A 1 89 ? -0.117 -1.334 -21.360 1.00 83.69 89 SER A CA 1
ATOM 670 C C . SER A 1 89 ? -0.974 -1.417 -20.102 1.00 83.69 89 SER A C 1
ATOM 672 O O . SER A 1 89 ? -0.491 -1.864 -19.063 1.00 83.69 89 SER A O 1
ATOM 674 N N . ILE A 1 90 ? -2.224 -0.971 -20.203 1.00 82.06 90 ILE A N 1
ATOM 675 C CA . ILE A 1 90 ? -3.232 -1.062 -19.137 1.00 82.06 90 ILE A CA 1
ATOM 676 C C . ILE A 1 90 ? -3.870 -2.447 -19.171 1.00 82.06 90 ILE A C 1
ATOM 678 O O . ILE A 1 90 ? -4.234 -2.875 -20.289 1.00 82.06 90 ILE A O 1
#